Protein AF-A0A828SQQ7-F1 (afdb_monomer)

Structure (mmCIF, N/CA/C/O backbone):
data_AF-A0A828SQQ7-F1
#
_entry.id   AF-A0A828SQQ7-F1
#
loop_
_atom_site.group_PDB
_atom_site.id
_atom_site.type_symbol
_atom_site.label_atom_id
_atom_site.label_alt_id
_atom_site.label_comp_id
_atom_site.label_asym_id
_atom_site.label_entity_id
_atom_site.label_seq_id
_atom_site.pdbx_PDB_ins_code
_atom_site.Cartn_x
_atom_site.Cartn_y
_atom_site.Cartn_z
_atom_site.occupancy
_atom_site.B_iso_or_equiv
_atom_site.auth_seq_id
_atom_site.auth_comp_id
_atom_site.auth_asym_id
_atom_site.auth_atom_id
_atom_site.pdbx_PDB_model_num
ATOM 1 N N . GLN A 1 1 ? -16.246 -13.325 -7.207 1.00 78.38 1 GLN A N 1
ATOM 2 C CA . GLN A 1 1 ? -16.022 -11.899 -6.889 1.00 78.38 1 GLN A CA 1
ATOM 3 C C . GLN A 1 1 ? -14.866 -11.835 -5.906 1.00 78.38 1 GLN A C 1
ATOM 5 O O . GLN A 1 1 ? -14.813 -12.702 -5.043 1.00 78.38 1 GLN A O 1
ATOM 10 N N . ALA A 1 2 ? -13.931 -10.899 -6.083 1.00 91.12 2 ALA A N 1
ATOM 11 C CA . ALA A 1 2 ? -12.780 -10.771 -5.192 1.00 91.12 2 ALA A CA 1
ATOM 12 C C . ALA A 1 2 ? -13.135 -9.944 -3.947 1.00 91.12 2 ALA A C 1
ATOM 14 O O . ALA A 1 2 ? -13.883 -8.969 -4.044 1.00 91.12 2 ALA A O 1
ATOM 15 N N . GLU A 1 3 ? -12.581 -10.320 -2.799 1.00 94.88 3 GLU A N 1
ATOM 16 C CA . GLU A 1 3 ? -12.771 -9.647 -1.511 1.00 94.88 3 GLU A CA 1
ATOM 17 C C . GLU A 1 3 ? -11.411 -9.333 -0.889 1.00 94.88 3 GLU A C 1
ATOM 19 O O . GLU A 1 3 ? -10.528 -10.188 -0.879 1.00 94.88 3 GLU A O 1
ATOM 24 N N . PHE A 1 4 ? -11.244 -8.127 -0.343 1.00 96.88 4 PHE A N 1
ATOM 25 C CA . PHE A 1 4 ? -9.993 -7.681 0.274 1.00 96.88 4 PHE A CA 1
ATOM 26 C C . PHE A 1 4 ? -10.202 -7.393 1.758 1.00 96.88 4 PHE A C 1
ATOM 28 O O . PHE A 1 4 ? -11.131 -6.680 2.140 1.00 96.88 4 PHE A O 1
ATOM 35 N N . LYS A 1 5 ? -9.292 -7.890 2.596 1.00 97.56 5 LYS A N 1
ATOM 36 C CA . LYS A 1 5 ? -9.163 -7.491 3.996 1.00 97.56 5 LYS A CA 1
ATOM 37 C C . LYS A 1 5 ? -8.185 -6.321 4.067 1.00 97.56 5 LYS A C 1
ATOM 39 O O . LYS A 1 5 ? -7.004 -6.485 3.770 1.00 97.56 5 LYS A O 1
ATOM 44 N N . VAL A 1 6 ? -8.681 -5.142 4.437 1.00 97.75 6 VAL A N 1
ATOM 45 C CA . VAL A 1 6 ? -7.932 -3.876 4.369 1.00 97.75 6 VAL A CA 1
ATOM 46 C C . VAL A 1 6 ? -7.686 -3.307 5.769 1.00 97.75 6 VAL A C 1
ATOM 48 O O . VAL A 1 6 ? -8.553 -3.375 6.639 1.00 97.75 6 VAL A O 1
ATOM 51 N N . ARG A 1 7 ? -6.499 -2.734 5.989 1.00 97.88 7 ARG A N 1
ATOM 52 C CA . ARG A 1 7 ? -6.120 -2.011 7.213 1.00 97.88 7 ARG A CA 1
ATOM 53 C C . ARG A 1 7 ? -6.428 -0.515 7.093 1.00 97.88 7 ARG A C 1
ATOM 55 O O . ARG A 1 7 ? -6.455 0.033 5.998 1.00 97.88 7 ARG A O 1
ATOM 62 N N . GLY A 1 8 ? -6.597 0.166 8.228 1.00 97.50 8 GLY A N 1
ATOM 63 C CA . GLY A 1 8 ? -6.783 1.621 8.264 1.00 97.50 8 GLY A CA 1
ATOM 64 C C . GLY A 1 8 ? -5.566 2.392 7.735 1.00 97.50 8 GLY A C 1
ATOM 65 O O . GLY A 1 8 ? -4.422 1.967 7.916 1.00 97.50 8 GLY A O 1
ATOM 66 N N . ILE A 1 9 ? -5.802 3.551 7.113 1.00 97.62 9 ILE A N 1
ATOM 67 C CA . ILE A 1 9 ? -4.746 4.334 6.451 1.00 97.62 9 ILE A CA 1
ATOM 68 C C . ILE A 1 9 ? -3.650 4.799 7.422 1.00 97.62 9 ILE A C 1
ATOM 70 O O . ILE A 1 9 ? -2.503 4.946 7.012 1.00 97.62 9 ILE A O 1
ATOM 74 N N . ALA A 1 10 ? -3.941 4.976 8.717 1.00 96.88 10 ALA A N 1
ATOM 75 C CA . ALA A 1 10 ? -2.935 5.367 9.710 1.00 96.88 10 ALA A CA 1
ATOM 76 C C . ALA A 1 10 ? -2.083 4.190 10.226 1.00 96.88 10 ALA A C 1
ATOM 78 O O . ALA A 1 10 ? -1.318 4.350 11.180 1.00 96.88 10 ALA A O 1
ATOM 79 N N . TYR A 1 11 ? -2.191 3.000 9.624 1.00 97.75 11 TYR A N 1
ATOM 80 C CA . TYR A 1 11 ? -1.370 1.854 9.999 1.00 97.75 11 TYR A CA 1
ATOM 81 C C . TYR A 1 11 ? 0.123 2.198 9.888 1.00 97.75 11 TYR A C 1
ATOM 83 O O . TYR A 1 11 ? 0.636 2.514 8.815 1.00 97.75 11 TYR A O 1
ATOM 91 N N . LYS A 1 12 ? 0.837 2.149 11.020 1.00 97.81 12 LYS A N 1
ATOM 92 C CA . LYS A 1 12 ? 2.206 2.677 11.131 1.00 97.81 12 LYS A CA 1
ATOM 93 C C . LYS A 1 12 ? 3.179 2.118 10.078 1.00 97.81 12 LYS A C 1
ATOM 95 O O . LYS A 1 12 ? 3.898 2.924 9.495 1.00 97.81 12 LYS A O 1
ATOM 100 N N . PRO A 1 13 ? 3.222 0.801 9.786 1.00 97.75 13 PRO A N 1
ATOM 101 C CA . PRO A 1 13 ? 4.077 0.276 8.718 1.00 97.75 13 PRO A CA 1
ATOM 102 C C . PRO A 1 13 ? 3.810 0.904 7.347 1.00 97.75 13 PRO A C 1
ATOM 104 O O . PRO A 1 13 ? 4.758 1.227 6.638 1.00 97.75 13 PRO A O 1
ATOM 107 N N . PHE A 1 14 ? 2.544 1.155 7.005 1.00 97.69 14 PHE A N 1
ATOM 108 C CA . PHE A 1 14 ? 2.187 1.826 5.758 1.00 97.69 14 PHE A CA 1
ATOM 109 C C . PHE A 1 14 ? 2.681 3.281 5.723 1.00 97.69 14 PHE A C 1
ATOM 111 O O . PHE A 1 14 ? 3.284 3.699 4.738 1.00 97.69 14 PHE A O 1
ATOM 118 N N . GLN A 1 15 ? 2.505 4.029 6.816 1.00 98.00 15 GLN A N 1
ATOM 119 C CA . GLN A 1 15 ? 2.991 5.412 6.929 1.00 98.00 15 GLN A CA 1
ATOM 120 C C . GLN A 1 15 ? 4.516 5.495 6.772 1.00 98.00 15 GLN A C 1
ATOM 122 O O . GLN A 1 15 ? 5.023 6.271 5.966 1.00 98.00 15 GLN A O 1
ATOM 127 N N . VAL A 1 16 ? 5.247 4.610 7.457 1.00 97.81 16 VAL A N 1
ATOM 128 C CA . VAL A 1 16 ? 6.710 4.516 7.333 1.00 97.81 16 VAL A CA 1
ATOM 129 C C . VAL A 1 16 ? 7.130 4.169 5.900 1.00 97.81 16 VAL A C 1
ATOM 131 O O . VAL A 1 16 ? 8.131 4.690 5.410 1.00 97.81 16 VAL A O 1
ATOM 134 N N . ALA A 1 17 ? 6.389 3.304 5.204 1.00 96.81 17 ALA A N 1
ATOM 135 C CA . ALA A 1 17 ? 6.683 2.969 3.813 1.00 96.81 17 ALA A CA 1
ATOM 136 C C . ALA A 1 17 ? 6.476 4.161 2.863 1.00 96.81 17 ALA A C 1
ATOM 138 O O . ALA A 1 17 ? 7.311 4.377 1.986 1.00 96.81 17 ALA A O 1
ATOM 139 N N . ILE A 1 18 ? 5.434 4.978 3.068 1.00 96.56 18 ILE A N 1
ATOM 140 C CA . ILE A 1 18 ? 5.234 6.224 2.307 1.00 96.56 18 ILE A CA 1
ATOM 141 C C . ILE A 1 18 ? 6.388 7.201 2.542 1.00 96.56 18 ILE A C 1
ATOM 143 O O . ILE A 1 18 ? 6.925 7.755 1.5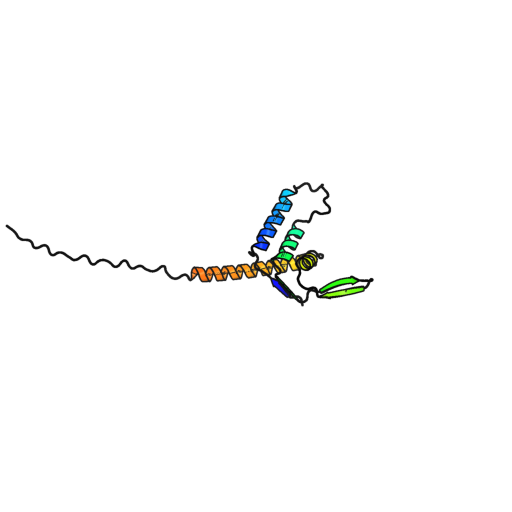81 1.00 96.56 18 ILE A O 1
ATOM 147 N N . GLU A 1 19 ? 6.792 7.405 3.797 1.00 95.88 19 GLU A N 1
ATOM 148 C CA . GLU A 1 19 ? 7.918 8.287 4.131 1.00 95.88 19 GLU A CA 1
ATOM 149 C C . GLU A 1 19 ? 9.208 7.818 3.447 1.00 95.88 19 GLU A C 1
ATOM 151 O O . GLU A 1 19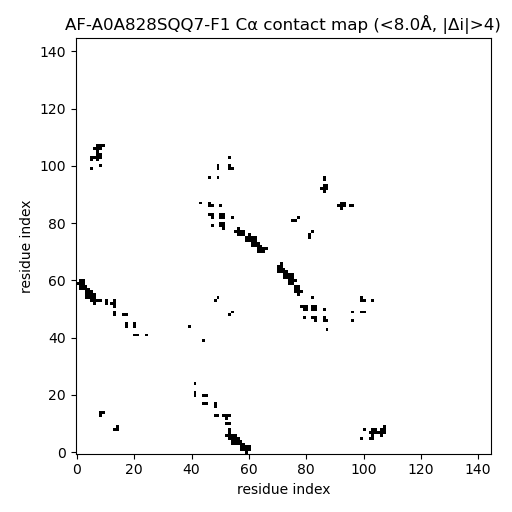 ? 9.933 8.614 2.849 1.00 95.88 19 GLU A O 1
ATOM 156 N N . ARG A 1 20 ? 9.471 6.505 3.459 1.00 94.31 20 ARG A N 1
ATOM 157 C CA . ARG A 1 20 ? 10.619 5.909 2.759 1.00 94.31 20 ARG A CA 1
ATOM 158 C C . ARG A 1 20 ? 10.551 6.118 1.249 1.00 94.31 20 ARG A C 1
ATOM 160 O O . ARG A 1 20 ? 11.569 6.476 0.662 1.00 94.31 20 ARG A O 1
ATOM 167 N N . ALA A 1 21 ? 9.380 5.942 0.636 1.00 92.69 21 ALA A N 1
ATOM 168 C CA . ALA A 1 21 ? 9.188 6.193 -0.790 1.00 92.69 21 ALA A CA 1
ATOM 169 C C . ALA A 1 21 ? 9.480 7.660 -1.147 1.00 92.69 21 ALA A C 1
ATOM 171 O O . ALA A 1 21 ? 10.187 7.933 -2.116 1.00 92.69 21 ALA A O 1
ATOM 172 N N . GLY A 1 22 ? 9.001 8.608 -0.334 1.00 90.94 22 GLY A N 1
ATOM 173 C CA . GLY A 1 22 ? 9.292 10.034 -0.510 1.00 90.94 22 GLY A CA 1
ATOM 174 C C . GLY A 1 22 ? 10.784 10.356 -0.382 1.00 90.94 22 GLY A C 1
ATOM 175 O O . GLY A 1 22 ? 11.347 11.061 -1.225 1.00 90.94 22 GLY A O 1
ATOM 176 N N . ASN A 1 23 ? 11.449 9.786 0.625 1.00 90.94 23 ASN A N 1
ATOM 177 C CA . ASN A 1 23 ? 12.887 9.960 0.828 1.00 90.94 23 ASN A CA 1
ATOM 178 C C . ASN A 1 23 ? 13.703 9.390 -0.336 1.00 90.94 23 ASN A C 1
ATOM 180 O O . ASN A 1 23 ? 14.650 10.034 -0.777 1.00 90.94 23 ASN A O 1
ATOM 184 N N . GLN A 1 24 ? 13.314 8.226 -0.866 1.00 86.75 24 GLN A N 1
ATOM 185 C CA . GLN A 1 24 ? 13.996 7.590 -1.992 1.00 86.75 24 GLN A CA 1
ATOM 186 C C . GLN A 1 24 ? 13.947 8.452 -3.259 1.00 86.75 24 GLN A C 1
ATOM 188 O O . GLN A 1 24 ? 14.947 8.551 -3.965 1.00 86.75 24 GLN A O 1
ATOM 193 N N . ILE A 1 25 ? 12.809 9.088 -3.552 1.00 84.00 25 ILE A N 1
ATOM 194 C CA . ILE A 1 25 ? 12.703 10.011 -4.692 1.00 84.00 25 ILE A CA 1
ATOM 195 C C . ILE A 1 25 ? 13.526 11.274 -4.440 1.00 84.00 25 ILE A C 1
ATOM 197 O O . ILE A 1 25 ? 14.291 11.694 -5.303 1.00 84.00 25 ILE A O 1
ATOM 201 N N . SER A 1 26 ? 13.435 11.834 -3.234 1.00 83.69 26 SER A N 1
ATOM 202 C CA . SER A 1 26 ? 14.147 13.065 -2.880 1.00 83.69 26 SER A CA 1
ATOM 203 C C . SER A 1 26 ? 15.671 12.890 -2.913 1.00 83.69 26 SER A C 1
ATOM 205 O O . SER A 1 26 ? 16.388 13.812 -3.292 1.00 83.69 26 SER A O 1
ATOM 207 N N . SER A 1 27 ? 16.182 11.705 -2.555 1.00 83.50 27 SER A N 1
ATOM 208 C CA . SER A 1 27 ? 17.620 11.407 -2.540 1.00 83.50 27 SER A CA 1
ATOM 209 C C . SER A 1 27 ? 18.224 11.142 -3.920 1.00 83.50 27 SER A C 1
ATOM 211 O O . SER A 1 27 ? 19.431 11.290 -4.081 1.00 83.50 27 SER A O 1
ATOM 213 N N . LYS A 1 28 ? 17.418 10.718 -4.904 1.00 76.56 28 LYS A N 1
ATOM 214 C CA . LYS A 1 28 ? 17.895 10.391 -6.262 1.00 76.56 28 LYS A CA 1
ATOM 215 C C . LYS A 1 28 ? 18.223 11.632 -7.102 1.00 76.56 28 LYS A C 1
ATOM 217 O O . LYS A 1 28 ? 18.905 11.512 -8.113 1.00 76.56 28 LYS A O 1
ATOM 222 N N . GLY A 1 29 ? 17.776 12.813 -6.671 1.00 73.38 29 GLY A N 1
ATOM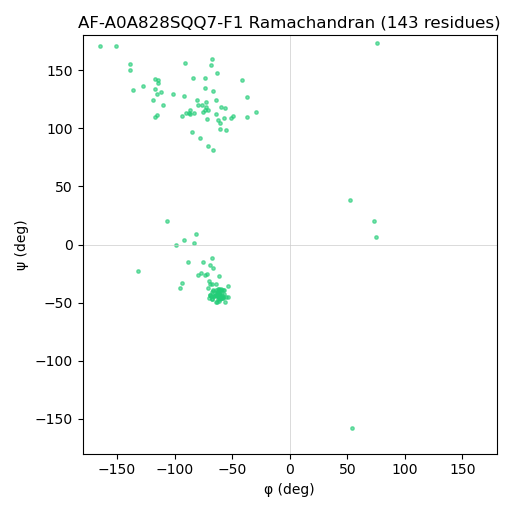 223 C CA . GLY A 1 29 ? 17.862 14.035 -7.466 1.00 73.38 29 GLY A CA 1
ATOM 224 C C . GLY A 1 29 ? 16.813 14.073 -8.582 1.00 73.38 29 GLY A C 1
ATOM 225 O O . GLY A 1 29 ? 16.074 13.118 -8.803 1.00 73.38 29 GLY A O 1
ATOM 226 N N . TYR A 1 30 ? 16.726 15.212 -9.267 1.00 75.44 30 TYR A N 1
ATOM 227 C CA . TYR A 1 30 ? 15.684 15.495 -10.266 1.00 75.44 30 TYR A CA 1
ATOM 228 C C . TYR A 1 30 ? 16.205 15.449 -11.710 1.00 75.44 30 TYR A C 1
ATOM 230 O O . TYR A 1 30 ? 15.600 16.045 -12.600 1.00 75.44 30 TYR A O 1
ATOM 238 N N . ASP A 1 31 ? 17.342 14.792 -11.954 1.00 80.88 31 ASP A N 1
ATOM 239 C CA . ASP A 1 31 ? 17.913 14.711 -13.299 1.00 80.88 31 ASP A CA 1
ATOM 240 C C . ASP A 1 31 ? 17.163 13.675 -14.147 1.00 80.88 31 ASP A C 1
ATOM 242 O O . ASP A 1 31 ? 17.469 12.484 -14.153 1.00 80.88 31 ASP A O 1
ATOM 246 N N . VAL A 1 32 ? 16.148 14.159 -14.861 1.00 78.75 32 VAL A N 1
ATOM 247 C CA . VAL A 1 32 ? 15.260 13.350 -15.707 1.00 78.75 32 VAL A CA 1
ATOM 248 C C . VAL A 1 32 ? 15.952 12.753 -16.935 1.00 78.75 32 VAL A C 1
ATOM 250 O O . VAL A 1 32 ? 15.363 11.907 -17.603 1.00 78.75 32 VAL A O 1
ATOM 253 N N . MET A 1 33 ? 17.176 13.187 -17.254 1.00 85.88 33 MET A N 1
ATOM 254 C CA . MET A 1 33 ? 17.930 12.682 -18.405 1.00 85.88 33 MET A CA 1
ATOM 255 C C . MET A 1 33 ? 18.7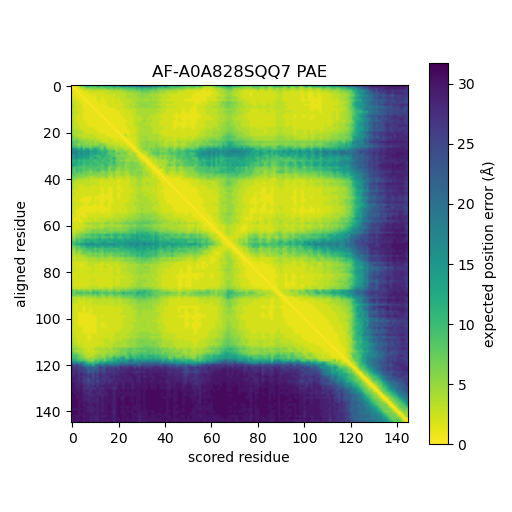70 11.449 -18.054 1.00 85.88 33 MET A C 1
ATOM 257 O O . MET A 1 33 ? 19.223 10.738 -18.954 1.00 85.88 33 MET A O 1
ATOM 261 N N . VAL A 1 34 ? 18.974 11.168 -16.762 1.00 83.44 34 VAL A N 1
ATOM 262 C CA . VAL A 1 34 ? 19.687 9.973 -16.304 1.00 83.44 34 VAL A CA 1
ATOM 263 C C . VAL A 1 34 ? 18.775 8.759 -16.429 1.00 83.44 34 VAL A C 1
ATOM 265 O O . VAL A 1 34 ? 17.717 8.674 -15.807 1.00 83.44 34 VAL A O 1
ATOM 268 N N . LYS A 1 35 ? 19.212 7.779 -17.221 1.00 82.81 35 LYS A N 1
ATOM 269 C CA . LYS A 1 35 ? 18.525 6.497 -17.359 1.00 82.81 35 LYS A CA 1
ATOM 270 C C . LYS A 1 35 ? 18.994 5.538 -16.261 1.00 82.81 35 LYS A C 1
ATOM 272 O O . LYS A 1 35 ? 20.134 5.084 -16.290 1.00 82.81 35 LYS A O 1
ATOM 277 N N . ASP A 1 36 ? 18.101 5.201 -15.337 1.00 83.50 36 ASP A N 1
ATOM 278 C CA . ASP A 1 36 ? 18.268 4.097 -14.384 1.00 83.50 36 ASP A CA 1
ATOM 279 C C . ASP A 1 36 ? 17.178 3.053 -14.645 1.00 83.50 36 ASP A C 1
ATOM 281 O O . ASP A 1 36 ? 16.000 3.287 -14.390 1.00 83.50 36 ASP A O 1
ATOM 285 N N . GLU A 1 37 ? 17.572 1.898 -15.179 1.00 84.44 37 GLU A N 1
ATOM 286 C CA . GLU A 1 37 ? 16.647 0.811 -15.533 1.00 84.44 37 GLU A CA 1
ATOM 287 C C . GLU A 1 37 ? 16.018 0.138 -14.306 1.00 84.44 37 GLU A C 1
ATOM 289 O O . GLU A 1 37 ? 14.986 -0.514 -14.427 1.00 84.44 37 GLU A O 1
ATOM 294 N N . ASN A 1 38 ? 16.605 0.323 -13.120 1.00 83.38 38 ASN A N 1
ATOM 295 C CA . ASN A 1 38 ? 16.084 -0.213 -11.866 1.00 83.38 38 ASN A CA 1
ATOM 296 C C . ASN A 1 38 ? 15.291 0.835 -11.067 1.00 83.38 38 ASN A C 1
ATOM 298 O O . ASN A 1 38 ? 14.800 0.546 -9.968 1.00 83.38 38 ASN A O 1
ATOM 302 N N . ALA A 1 39 ? 15.173 2.067 -11.574 1.00 83.31 39 ALA A N 1
ATOM 303 C CA . ALA A 1 39 ? 14.423 3.108 -10.898 1.00 83.31 39 ALA A CA 1
ATOM 304 C C . ALA A 1 39 ? 12.920 2.860 -11.025 1.00 83.31 39 ALA A C 1
ATOM 306 O O . ALA A 1 39 ? 12.339 2.967 -12.098 1.00 83.31 39 ALA A O 1
ATOM 307 N N . LYS A 1 40 ? 12.282 2.622 -9.881 1.00 85.50 40 LYS A N 1
ATOM 308 C CA . LYS A 1 40 ? 10.825 2.665 -9.770 1.00 85.50 40 LYS A CA 1
ATOM 309 C C . LYS A 1 40 ? 10.296 4.093 -9.805 1.00 85.50 40 LYS A C 1
ATOM 311 O O . LYS A 1 40 ? 10.896 4.999 -9.210 1.00 85.50 40 LYS A O 1
ATOM 316 N N . LEU A 1 41 ? 9.140 4.262 -10.437 1.00 88.56 41 LEU A N 1
ATOM 317 C CA . LEU A 1 41 ? 8.352 5.488 -10.394 1.00 88.56 41 LEU A CA 1
ATOM 318 C C . LEU A 1 41 ? 7.769 5.691 -8.988 1.00 88.56 41 LEU A C 1
ATOM 320 O O . LEU A 1 41 ? 7.525 4.744 -8.242 1.00 88.56 41 LEU A O 1
ATOM 324 N N . TYR A 1 42 ? 7.492 6.941 -8.612 1.00 89.00 42 TYR A N 1
ATOM 325 C CA . TYR A 1 42 ? 6.948 7.228 -7.280 1.00 89.00 42 TYR A CA 1
ATOM 326 C C . TYR A 1 42 ? 5.607 6.525 -7.021 1.00 89.00 42 TYR A C 1
ATOM 328 O O . TYR A 1 42 ? 5.381 6.006 -5.932 1.00 89.00 42 TYR A O 1
ATOM 336 N N . HIS A 1 43 ? 4.725 6.468 -8.021 1.00 89.19 43 HIS A N 1
ATOM 337 C CA . HIS A 1 43 ? 3.433 5.800 -7.870 1.00 89.19 43 HIS A CA 1
ATOM 338 C C . HIS A 1 43 ? 3.575 4.280 -7.706 1.00 89.19 43 HIS A C 1
ATOM 340 O O . HIS A 1 43 ? 2.835 3.713 -6.909 1.00 89.19 43 HIS A O 1
ATOM 346 N N . GLU A 1 44 ? 4.555 3.640 -8.351 1.00 91.44 44 GLU A N 1
ATOM 347 C CA . GLU A 1 44 ? 4.864 2.215 -8.144 1.00 91.44 44 GLU A CA 1
ATOM 348 C C . GLU A 1 44 ? 5.307 1.963 -6.698 1.00 91.44 44 GLU A C 1
ATOM 350 O O . GLU A 1 44 ? 4.840 1.029 -6.055 1.00 91.44 44 GLU A O 1
ATOM 355 N N . LEU A 1 45 ? 6.131 2.853 -6.126 1.00 94.00 45 LEU A N 1
ATOM 356 C CA . LEU A 1 45 ? 6.511 2.771 -4.710 1.00 94.00 45 LEU A CA 1
ATOM 357 C C . LEU A 1 45 ? 5.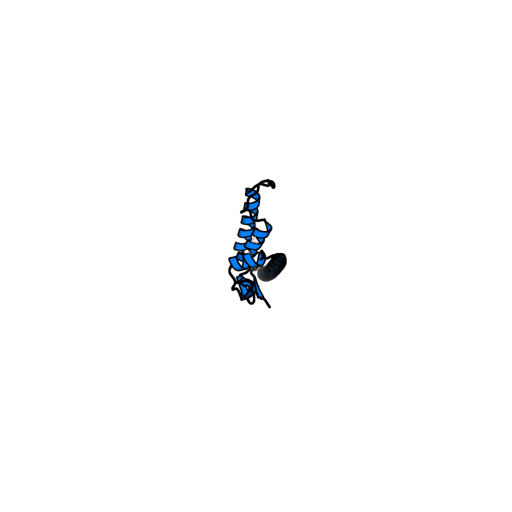296 2.919 -3.777 1.00 94.00 45 LEU A C 1
ATOM 359 O O . LEU A 1 45 ? 5.207 2.236 -2.756 1.00 94.00 45 LEU A O 1
ATOM 363 N N . LEU A 1 46 ? 4.341 3.793 -4.116 1.00 94.75 46 LEU A N 1
ATOM 364 C CA . LEU A 1 46 ? 3.094 3.944 -3.357 1.00 94.75 46 LEU A CA 1
ATOM 365 C C . LEU A 1 46 ? 2.169 2.726 -3.490 1.00 94.75 46 LEU A C 1
ATOM 367 O O . LEU A 1 46 ? 1.450 2.398 -2.540 1.00 94.75 46 LEU A O 1
ATOM 371 N N . MET A 1 47 ? 2.157 2.076 -4.653 1.00 95.31 47 MET A N 1
ATOM 372 C CA . MET A 1 47 ? 1.430 0.828 -4.880 1.00 95.31 47 MET A CA 1
ATOM 373 C C . MET A 1 47 ? 2.066 -0.320 -4.107 1.00 95.31 47 MET A C 1
ATOM 375 O O . MET A 1 47 ? 1.350 -1.034 -3.416 1.00 95.31 47 MET A O 1
ATOM 379 N N . ASP A 1 48 ? 3.392 -0.434 -4.114 1.00 95.38 48 ASP A N 1
ATOM 380 C CA . ASP A 1 48 ? 4.126 -1.432 -3.333 1.00 95.38 48 ASP A CA 1
ATOM 381 C C . ASP A 1 48 ? 3.894 -1.256 -1.827 1.00 95.38 48 ASP A C 1
ATOM 383 O O . ASP A 1 48 ? 3.646 -2.228 -1.112 1.00 95.38 48 ASP A O 1
ATOM 387 N N . ALA A 1 49 ? 3.889 -0.012 -1.338 1.00 96.94 49 ALA A N 1
ATOM 388 C CA . ALA A 1 49 ? 3.545 0.281 0.051 1.00 96.94 49 ALA A CA 1
ATOM 389 C C . ALA A 1 49 ? 2.105 -0.150 0.390 1.00 96.94 49 ALA A C 1
ATOM 391 O O . ALA A 1 49 ? 1.860 -0.714 1.457 1.00 96.94 49 ALA A O 1
ATOM 392 N N . CYS A 1 50 ? 1.151 0.093 -0.515 1.00 97.12 50 CYS A N 1
ATOM 393 C CA . CYS A 1 50 ? -0.241 -0.336 -0.360 1.00 97.12 50 CYS A CA 1
ATOM 394 C C . CYS A 1 50 ? -0.356 -1.869 -0.340 1.00 97.12 50 CYS A C 1
ATOM 396 O O . CYS A 1 50 ? -0.935 -2.430 0.592 1.00 97.12 50 CYS A O 1
ATOM 398 N N . ALA A 1 51 ? 0.264 -2.535 -1.314 1.00 96.81 51 ALA A N 1
ATOM 399 C CA . ALA A 1 51 ? 0.306 -3.985 -1.444 1.00 96.81 51 ALA A CA 1
ATOM 400 C C . ALA A 1 51 ? 0.865 -4.666 -0.191 1.00 96.81 51 ALA A C 1
ATOM 402 O O . ALA A 1 51 ? 0.280 -5.631 0.285 1.00 96.81 51 ALA A O 1
ATOM 403 N N . ALA A 1 52 ? 1.968 -4.151 0.355 1.00 97.06 52 ALA A N 1
ATOM 404 C CA . ALA A 1 52 ? 2.655 -4.770 1.483 1.00 97.06 52 ALA A CA 1
ATOM 405 C C . ALA A 1 52 ? 2.006 -4.487 2.847 1.00 97.06 52 AL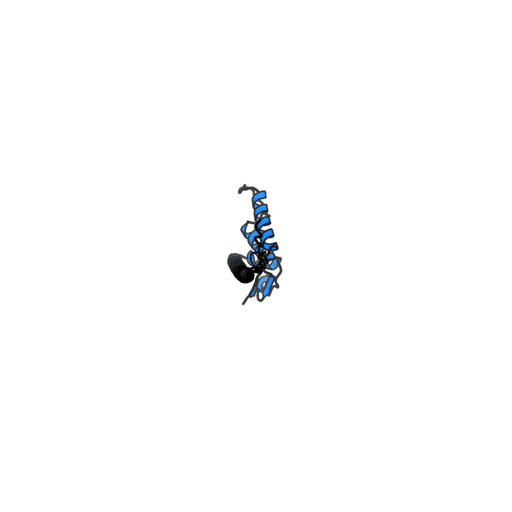A A C 1
ATOM 407 O O . ALA A 1 52 ? 2.230 -5.238 3.802 1.00 97.06 52 ALA A O 1
ATOM 408 N N . HIS A 1 53 ? 1.280 -3.371 2.990 1.00 97.88 53 HIS A N 1
ATOM 409 C CA . HIS A 1 53 ? 0.892 -2.876 4.315 1.00 97.88 53 HIS A CA 1
ATOM 410 C C . HIS A 1 53 ? -0.577 -2.500 4.485 1.00 97.88 53 HIS A C 1
ATOM 412 O O . HIS A 1 53 ? -1.027 -2.485 5.628 1.00 97.88 53 HIS A O 1
ATOM 418 N N . LEU A 1 54 ? -1.329 -2.194 3.425 1.00 97.75 54 LEU A N 1
ATOM 419 C CA . LEU A 1 54 ? -2.770 -1.934 3.546 1.00 97.75 54 LEU A CA 1
ATOM 420 C C . LEU A 1 54 ? -3.610 -3.178 3.299 1.00 97.75 54 LEU A C 1
ATOM 422 O O . LEU A 1 54 ? -4.645 -3.330 3.941 1.00 97.75 54 LEU A O 1
ATOM 426 N N . ILE A 1 55 ? -3.166 -4.072 2.419 1.00 97.69 55 ILE A N 1
ATOM 427 C CA . ILE A 1 55 ? -3.804 -5.375 2.252 1.00 97.69 55 ILE A CA 1
ATOM 428 C C . ILE A 1 55 ? -3.307 -6.289 3.374 1.00 97.69 55 ILE A C 1
ATOM 430 O O . ILE A 1 55 ? -2.109 -6.445 3.596 1.00 97.69 55 ILE A O 1
ATOM 434 N N . GLU A 1 56 ? -4.234 -6.858 4.134 1.00 96.81 56 GLU A N 1
ATOM 435 C CA . GLU A 1 56 ? -3.926 -7.886 5.127 1.00 96.81 56 GLU A CA 1
ATOM 436 C C . GLU A 1 56 ? -4.120 -9.292 4.560 1.00 96.81 56 GLU A C 1
ATOM 438 O O . GLU A 1 56 ? -3.351 -10.185 4.903 1.00 96.81 56 GLU A O 1
ATOM 443 N N . ASP A 1 57 ? -5.148 -9.477 3.731 1.00 97.44 57 ASP A N 1
ATOM 444 C CA . ASP A 1 57 ? -5.483 -10.736 3.065 1.00 97.44 57 ASP A CA 1
ATOM 445 C C . ASP A 1 57 ? -6.482 -10.475 1.920 1.00 97.44 57 ASP A C 1
ATOM 447 O O . ASP A 1 57 ? -7.045 -9.378 1.820 1.00 97.44 57 ASP A O 1
ATOM 451 N N . TRP A 1 58 ? -6.754 -11.474 1.082 1.00 96.94 58 TRP A N 1
ATOM 452 C CA . TRP A 1 58 ? -7.817 -11.427 0.077 1.00 96.94 58 TRP A CA 1
ATOM 453 C C . TRP A 1 58 ? -8.391 -12.811 -0.243 1.00 96.94 58 TRP A C 1
ATOM 455 O O . TRP A 1 58 ? -7.836 -13.842 0.131 1.00 96.94 58 TRP A O 1
ATOM 465 N N . LYS A 1 59 ? -9.488 -12.845 -1.000 1.00 96.00 59 LYS A N 1
ATOM 466 C CA . LYS A 1 59 ? -10.066 -14.066 -1.582 1.00 96.00 59 LYS A CA 1
ATOM 467 C C . LYS A 1 59 ? -10.526 -13.810 -3.009 1.00 96.00 59 LYS A C 1
ATOM 469 O O . LYS A 1 59 ? -10.943 -12.696 -3.323 1.00 96.00 59 LYS A O 1
ATOM 474 N N . GLY A 1 60 ? -10.491 -14.833 -3.861 1.00 93.00 60 GLY A N 1
ATOM 475 C CA . GLY A 1 60 ? -11.048 -14.761 -5.212 1.00 93.00 60 GLY A CA 1
ATOM 476 C C . GLY A 1 60 ? -10.230 -13.928 -6.201 1.00 93.00 60 GLY A C 1
ATOM 477 O O . GLY A 1 60 ? -10.780 -13.486 -7.209 1.00 93.00 60 GLY A O 1
ATOM 478 N N . VAL A 1 61 ? -8.942 -13.692 -5.924 1.00 93.38 61 VAL A N 1
ATOM 479 C CA . VAL A 1 61 ? -8.013 -13.046 -6.865 1.00 93.38 61 VAL A CA 1
ATOM 480 C C . VAL A 1 61 ? -7.411 -14.114 -7.773 1.00 93.38 61 VAL A C 1
ATOM 482 O O . VAL A 1 61 ? -6.690 -14.997 -7.314 1.00 93.38 61 VAL A O 1
ATOM 485 N N . VAL A 1 62 ? -7.701 -14.020 -9.069 1.00 92.38 62 VAL A N 1
ATOM 486 C CA . VAL A 1 62 ? -7.272 -14.982 -10.089 1.00 92.38 62 VAL A CA 1
ATOM 487 C C . VAL A 1 62 ? -6.324 -14.302 -11.062 1.00 92.38 62 VAL A C 1
ATOM 489 O O . VAL A 1 62 ? -6.628 -13.229 -11.581 1.00 92.38 62 VAL A O 1
ATOM 492 N N . PHE A 1 63 ? -5.171 -14.919 -11.306 1.00 90.31 63 PHE A N 1
ATOM 493 C CA . PHE A 1 63 ? -4.226 -14.470 -12.324 1.00 90.31 63 PHE A CA 1
ATOM 494 C C . PHE A 1 63 ? -4.369 -15.352 -13.558 1.00 90.31 63 PHE A C 1
ATOM 496 O O . PHE A 1 63 ? -4.332 -16.579 -13.451 1.00 90.31 63 PHE A O 1
ATOM 503 N N . ALA A 1 64 ? -4.506 -14.708 -14.713 1.00 89.00 64 ALA A N 1
ATOM 504 C CA . ALA A 1 64 ? -4.437 -15.343 -16.017 1.00 89.00 64 ALA A CA 1
ATOM 505 C C . ALA A 1 64 ? -2.993 -15.244 -16.529 1.00 89.00 64 ALA A C 1
ATOM 507 O O . ALA A 1 64 ? -2.506 -14.153 -16.827 1.00 89.00 64 ALA A O 1
ATOM 508 N N . GLU A 1 65 ? -2.292 -16.373 -16.598 1.00 86.56 65 GLU A N 1
ATOM 509 C CA . GLU A 1 65 ? -0.909 -16.458 -17.079 1.00 86.56 65 GLU A CA 1
ATOM 510 C C . GLU A 1 65 ? -0.858 -17.325 -18.341 1.00 86.56 65 GLU A C 1
ATOM 512 O O . GLU A 1 65 ? -1.590 -18.305 -18.458 1.00 86.56 65 GLU A O 1
ATOM 517 N N . ILE A 1 66 ? -0.013 -16.970 -19.310 1.00 87.31 66 ILE A N 1
ATOM 518 C CA . ILE A 1 66 ? 0.152 -17.770 -20.530 1.00 87.31 66 ILE A CA 1
ATOM 519 C C . ILE A 1 66 ? 1.221 -18.833 -20.266 1.00 87.31 66 ILE A C 1
ATOM 521 O O . ILE A 1 66 ? 2.395 -18.505 -20.111 1.00 87.31 66 ILE A O 1
ATOM 525 N N . VAL A 1 67 ? 0.813 -20.101 -20.248 1.00 86.50 67 VAL A N 1
ATOM 526 C CA . VAL A 1 67 ? 1.692 -21.273 -20.126 1.00 86.50 67 VAL A CA 1
ATOM 527 C C . VAL A 1 67 ? 1.516 -22.119 -21.383 1.00 86.50 67 VAL A C 1
ATOM 529 O O . VAL A 1 67 ? 0.393 -22.459 -21.752 1.00 86.50 67 VAL A O 1
ATOM 532 N N . ASP A 1 68 ? 2.611 -22.408 -22.088 1.00 86.19 68 ASP A N 1
ATOM 533 C CA . ASP A 1 68 ? 2.612 -23.182 -23.341 1.00 86.19 68 ASP A CA 1
ATOM 534 C C . ASP A 1 68 ? 1.626 -22.659 -24.407 1.00 86.19 68 ASP A C 1
ATOM 536 O O . ASP A 1 68 ? 0.954 -23.417 -25.109 1.00 86.19 68 ASP A O 1
ATOM 540 N N . GLY A 1 69 ? 1.501 -21.330 -24.509 1.00 89.69 69 GLY A N 1
ATOM 541 C CA . GLY A 1 69 ? 0.594 -20.667 -25.453 1.00 89.69 69 GLY A CA 1
ATOM 542 C C . GLY A 1 69 ? -0.889 -20.728 -25.070 1.00 89.69 69 GLY A C 1
ATOM 543 O O . GLY A 1 69 ? -1.732 -20.293 -25.853 1.00 89.69 69 GLY A O 1
ATOM 544 N N . LYS A 1 70 ? -1.226 -21.239 -23.879 1.00 87.81 70 LYS A N 1
ATOM 545 C CA . LYS A 1 70 ? -2.592 -21.279 -23.344 1.00 87.81 70 LYS A CA 1
ATOM 546 C C . LYS A 1 70 ? -2.719 -20.391 -22.118 1.00 87.81 70 LYS A C 1
ATOM 548 O O . LYS A 1 70 ? -1.854 -20.392 -21.248 1.00 87.81 70 LYS A O 1
ATOM 553 N N . THR A 1 71 ? -3.829 -19.671 -22.027 1.00 90.38 71 THR A N 1
ATOM 554 C CA . THR A 1 71 ? -4.175 -18.918 -20.823 1.00 90.38 71 THR A CA 1
ATOM 555 C C . THR A 1 71 ? -4.605 -19.891 -19.731 1.00 90.38 71 THR A C 1
ATOM 557 O O . THR A 1 71 ? -5.581 -20.623 -19.890 1.00 90.38 71 THR A O 1
ATOM 560 N N . VAL A 1 72 ? -3.863 -19.902 -18.630 1.00 90.75 72 VAL A N 1
ATOM 561 C CA . VAL A 1 72 ? -4.155 -20.663 -17.421 1.00 90.75 72 VAL A CA 1
ATOM 562 C C . VAL A 1 72 ? -4.553 -19.677 -16.336 1.00 90.75 72 VAL A C 1
ATOM 564 O O . VAL A 1 72 ? -3.785 -18.793 -15.960 1.00 90.75 72 VAL A O 1
ATOM 567 N N . GLU A 1 73 ? -5.768 -19.839 -15.829 1.00 92.00 73 GLU A N 1
ATOM 568 C CA . GLU A 1 73 ? -6.278 -19.074 -14.700 1.00 92.00 73 GLU A CA 1
ATOM 569 C C . GLU A 1 73 ? -5.996 -19.825 -13.400 1.00 92.00 73 GLU A C 1
ATOM 571 O O . GLU A 1 73 ? -6.323 -21.004 -13.262 1.00 92.00 73 GLU A O 1
ATOM 576 N N . SER A 1 74 ? -5.372 -19.148 -12.438 1.00 92.00 74 SER A N 1
ATOM 577 C CA . SER A 1 74 ? -5.141 -19.710 -11.106 1.00 92.00 74 SER A CA 1
ATOM 578 C C . SER A 1 74 ? -5.449 -18.692 -10.020 1.00 92.00 74 SER A C 1
ATOM 580 O O . SER A 1 74 ? -5.014 -17.541 -10.094 1.00 92.00 74 SER A O 1
ATOM 582 N N . GLU A 1 75 ? -6.195 -19.117 -9.001 1.00 92.94 75 GLU A N 1
ATOM 583 C CA . GLU A 1 75 ? -6.383 -18.315 -7.796 1.00 92.94 75 GLU A CA 1
ATOM 584 C C . GLU A 1 75 ? -5.047 -18.195 -7.058 1.00 92.94 75 GLU A C 1
ATOM 586 O O . GLU A 1 75 ? -4.326 -19.182 -6.874 1.00 92.94 75 GLU A O 1
ATOM 591 N N . LYS A 1 76 ? -4.690 -16.972 -6.666 1.00 93.88 76 LYS A N 1
ATOM 592 C CA . LYS A 1 76 ? -3.452 -16.692 -5.941 1.00 93.88 76 LYS A CA 1
ATOM 593 C C . LYS A 1 76 ? -3.783 -16.256 -4.519 1.00 93.88 76 LYS A C 1
ATOM 595 O O . LYS A 1 76 ? -4.602 -15.352 -4.345 1.00 93.88 76 LYS A O 1
ATOM 600 N N . PRO A 1 77 ? -3.136 -16.838 -3.497 1.00 95.56 77 PRO A N 1
ATOM 601 C CA . PRO A 1 77 ? -3.262 -16.330 -2.142 1.00 95.56 77 PRO A CA 1
ATOM 602 C C . PRO A 1 77 ? -2.596 -14.960 -2.036 1.00 95.56 77 PRO A C 1
ATOM 604 O O . PRO A 1 77 ? -1.727 -14.598 -2.843 1.00 95.56 77 PRO A O 1
ATOM 607 N N . TYR A 1 78 ? -2.986 -14.214 -1.009 1.00 96.56 78 TYR A N 1
ATOM 608 C CA . TYR A 1 78 ? -2.311 -12.973 -0.692 1.00 96.56 78 TYR A CA 1
ATOM 609 C C . TYR A 1 78 ? -0.857 -13.253 -0.297 1.00 96.56 78 TYR A C 1
ATOM 611 O O . TYR A 1 78 ? -0.570 -14.009 0.631 1.00 96.56 78 TYR A O 1
ATOM 619 N N . THR A 1 79 ? 0.057 -12.600 -1.007 1.00 96.94 79 THR A N 1
ATOM 620 C CA . THR A 1 79 ? 1.425 -12.329 -0.564 1.00 96.94 79 THR A CA 1
ATOM 621 C C . THR A 1 79 ? 1.763 -10.895 -0.976 1.00 96.94 79 THR A C 1
ATOM 623 O O . THR A 1 79 ? 1.172 -10.402 -1.945 1.00 96.94 79 THR A O 1
ATOM 626 N N . PRO A 1 80 ? 2.700 -10.208 -0.301 1.00 95.38 80 PRO A N 1
ATOM 627 C CA . PRO A 1 80 ? 3.132 -8.872 -0.713 1.00 95.38 80 PRO A CA 1
ATOM 628 C C . PRO A 1 80 ? 3.580 -8.811 -2.181 1.00 95.38 80 PRO A C 1
ATOM 630 O O . PRO A 1 80 ? 3.299 -7.837 -2.873 1.00 95.38 80 PRO A O 1
ATOM 633 N N . GLU A 1 81 ? 4.217 -9.870 -2.685 1.00 95.06 81 GLU A N 1
ATOM 634 C CA . GLU A 1 81 ? 4.680 -9.976 -4.071 1.00 95.06 81 GLU A CA 1
ATOM 635 C C . GLU A 1 81 ? 3.511 -10.115 -5.047 1.00 95.06 81 GLU A C 1
ATOM 637 O O . GLU A 1 81 ? 3.462 -9.409 -6.053 1.00 95.06 81 GLU A O 1
ATOM 642 N N . ASN A 1 82 ? 2.534 -10.977 -4.743 1.00 95.75 82 ASN A N 1
ATOM 643 C CA . ASN A 1 82 ? 1.329 -11.107 -5.562 1.00 95.75 82 ASN A CA 1
ATOM 644 C C . ASN A 1 82 ? 0.516 -9.810 -5.545 1.00 95.75 82 ASN A C 1
ATOM 646 O O . ASN A 1 82 ? -0.016 -9.406 -6.574 1.00 95.75 82 ASN A O 1
ATOM 650 N N . ALA A 1 83 ? 0.433 -9.138 -4.396 1.00 96.44 83 ALA A N 1
ATOM 651 C CA . ALA A 1 83 ? -0.249 -7.859 -4.256 1.00 96.44 83 ALA A CA 1
ATOM 652 C C . ALA A 1 83 ? 0.450 -6.749 -5.042 1.00 96.44 83 ALA A C 1
ATOM 654 O O . ALA A 1 83 ? -0.215 -6.010 -5.764 1.00 96.44 83 ALA A O 1
ATOM 655 N N . SER A 1 84 ? 1.780 -6.670 -4.975 1.00 95.19 84 SER A N 1
ATOM 656 C CA . SER A 1 84 ? 2.559 -5.736 -5.791 1.00 95.19 84 SER A CA 1
ATOM 657 C C . SER A 1 84 ? 2.351 -6.032 -7.277 1.00 95.19 84 SER A C 1
ATOM 659 O O . SER A 1 84 ? 2.038 -5.119 -8.040 1.00 95.19 84 SER A O 1
ATOM 661 N N . LYS A 1 85 ? 2.404 -7.306 -7.689 1.00 94.06 85 LYS A N 1
ATOM 662 C CA . LYS A 1 85 ? 2.122 -7.709 -9.074 1.00 94.06 85 LYS A CA 1
ATOM 663 C C . LYS A 1 85 ? 0.717 -7.290 -9.508 1.00 94.06 85 LYS A C 1
ATOM 665 O O . LYS A 1 85 ? 0.585 -6.729 -10.584 1.00 94.06 85 LYS A O 1
ATOM 670 N N . LEU A 1 86 ? -0.307 -7.512 -8.679 1.00 94.62 86 LEU A N 1
ATOM 671 C CA . LEU A 1 86 ? -1.694 -7.130 -8.963 1.00 94.62 86 LEU A CA 1
ATOM 672 C C . LEU A 1 86 ? -1.851 -5.613 -9.143 1.00 94.62 86 LEU A C 1
ATOM 674 O O . LEU A 1 86 ? -2.481 -5.174 -10.101 1.00 94.62 86 LEU A O 1
ATOM 678 N N . LEU A 1 87 ? -1.300 -4.815 -8.223 1.00 94.94 87 LEU A N 1
ATOM 679 C CA . LEU A 1 87 ? -1.471 -3.359 -8.239 1.00 94.94 87 LEU A CA 1
ATOM 680 C C . LEU A 1 87 ? -0.664 -2.669 -9.342 1.00 94.94 87 LEU A C 1
ATOM 682 O O . LEU A 1 87 ? -1.077 -1.611 -9.806 1.00 94.94 87 LEU A O 1
ATOM 686 N N . ASN A 1 88 ? 0.436 -3.274 -9.788 1.00 90.75 88 ASN A N 1
ATOM 687 C CA . ASN A 1 88 ? 1.234 -2.776 -10.908 1.00 90.75 88 ASN A CA 1
ATOM 688 C C . ASN A 1 88 ? 0.806 -3.386 -12.267 1.00 90.75 88 ASN A C 1
ATOM 690 O O . ASN A 1 88 ? 1.444 -3.123 -13.287 1.00 90.75 88 ASN A O 1
ATOM 694 N N . LEU A 1 89 ? -0.254 -4.211 -12.320 1.00 86.38 89 LEU A N 1
ATOM 695 C CA . LEU A 1 89 ? -0.707 -4.855 -13.558 1.00 86.38 89 LEU A CA 1
ATOM 696 C C . LEU A 1 89 ? -1.636 -3.939 -14.369 1.00 86.38 89 LEU A C 1
ATOM 698 O O . LEU A 1 89 ? -2.849 -3.909 -14.147 1.00 86.38 89 LEU A O 1
ATOM 702 N N . GLY A 1 90 ? -1.069 -3.242 -15.354 1.00 82.88 90 GLY A N 1
ATOM 703 C CA . GLY A 1 90 ? -1.823 -2.401 -16.289 1.00 82.88 90 GLY A CA 1
ATOM 704 C C . GLY A 1 90 ? -2.710 -1.357 -15.597 1.00 82.88 90 GLY A C 1
ATOM 705 O O . GLY A 1 90 ? -2.514 -1.007 -14.434 1.00 82.88 90 GLY A O 1
ATOM 706 N N . ASP A 1 91 ? -3.729 -0.876 -16.305 1.00 84.88 91 ASP A N 1
ATOM 707 C CA . ASP A 1 91 ? -4.577 0.218 -15.806 1.00 84.88 91 ASP A CA 1
ATOM 708 C C . ASP A 1 91 ? -5.508 -0.212 -14.659 1.00 84.88 91 ASP A C 1
ATOM 710 O O . ASP A 1 91 ? -5.917 0.600 -13.822 1.00 84.88 91 ASP A O 1
ATOM 714 N N . ILE A 1 92 ? -5.844 -1.505 -14.587 1.00 89.31 92 ILE A N 1
ATOM 715 C CA . ILE A 1 92 ? -6.758 -2.017 -13.561 1.00 89.31 92 ILE A CA 1
ATOM 716 C C . ILE A 1 92 ? -6.126 -1.987 -12.167 1.00 89.31 92 ILE A C 1
ATOM 718 O O . ILE A 1 92 ? -6.826 -1.731 -11.185 1.00 89.31 92 ILE A O 1
ATOM 722 N N . GLY A 1 93 ? -4.804 -2.159 -12.080 1.00 92.00 93 GLY A N 1
ATOM 723 C CA . GLY A 1 93 ? -4.058 -2.082 -10.828 1.00 92.00 93 GLY A CA 1
ATOM 724 C C . GLY A 1 93 ? -4.218 -0.733 -10.117 1.00 92.00 93 GLY A C 1
ATOM 725 O O . GLY A 1 93 ? -4.446 -0.696 -8.906 1.00 92.00 93 GLY A O 1
ATOM 726 N N . ILE A 1 94 ? -4.244 0.372 -10.874 1.00 91.56 94 ILE A N 1
ATOM 727 C CA . ILE A 1 94 ? -4.485 1.728 -10.346 1.00 91.56 94 ILE A CA 1
ATOM 728 C C . ILE A 1 94 ? -5.874 1.834 -9.710 1.00 91.56 94 ILE A C 1
ATOM 730 O O . ILE A 1 94 ? -6.028 2.412 -8.633 1.00 91.56 94 ILE A O 1
ATOM 734 N N . SER A 1 95 ? -6.887 1.252 -10.355 1.00 93.56 95 SER A N 1
ATOM 735 C CA . SER A 1 95 ? -8.268 1.281 -9.862 1.00 93.56 95 SER A CA 1
ATOM 736 C C . SER A 1 95 ? -8.424 0.461 -8.578 1.00 93.56 95 SER A C 1
ATOM 738 O O . SER A 1 95 ? -9.076 0.906 -7.633 1.00 93.56 95 SER A O 1
ATOM 740 N N . ILE A 1 96 ? -7.774 -0.706 -8.502 1.00 94.81 96 ILE A N 1
ATOM 741 C CA . ILE A 1 96 ? -7.744 -1.539 -7.289 1.00 94.81 96 ILE A CA 1
ATOM 742 C C . ILE A 1 96 ? -7.008 -0.806 -6.160 1.00 94.81 96 ILE A C 1
ATOM 744 O O . ILE A 1 96 ? -7.487 -0.772 -5.026 1.00 94.81 96 ILE A O 1
ATOM 748 N N . TRP A 1 97 ? -5.872 -0.173 -6.461 1.00 95.50 97 TRP A N 1
ATOM 749 C CA . TRP A 1 97 ? -5.122 0.626 -5.493 1.00 95.50 97 TRP A CA 1
ATOM 750 C C . TRP A 1 97 ? -5.960 1.773 -4.920 1.00 95.50 97 TRP A C 1
ATOM 752 O O . TRP A 1 97 ? -5.986 1.958 -3.700 1.00 95.50 97 TRP A O 1
ATOM 762 N N . LEU A 1 98 ? -6.665 2.516 -5.780 1.00 95.44 98 LEU A N 1
ATOM 763 C CA . LEU A 1 98 ? -7.543 3.608 -5.362 1.00 95.44 98 LEU A CA 1
ATOM 764 C C . LEU A 1 98 ? -8.659 3.090 -4.452 1.00 95.44 98 LEU A C 1
ATOM 766 O O . LEU A 1 98 ? -8.864 3.636 -3.370 1.00 95.44 98 LEU A O 1
ATOM 770 N N . PHE A 1 99 ? -9.306 1.988 -4.840 1.00 96.12 99 PHE A N 1
ATOM 771 C CA . PHE A 1 99 ? -10.327 1.337 -4.023 1.00 96.12 99 PHE A CA 1
ATOM 772 C C . PHE A 1 99 ? -9.800 0.965 -2.629 1.00 96.12 99 PHE A C 1
ATOM 774 O O . PHE A 1 99 ? -10.423 1.311 -1.625 1.00 96.12 99 PHE A O 1
ATOM 781 N N . ILE A 1 100 ? -8.634 0.313 -2.541 1.00 97.50 100 ILE A N 1
ATOM 782 C CA . ILE A 1 100 ? -8.031 -0.070 -1.253 1.00 97.50 100 ILE A CA 1
ATOM 783 C C . ILE A 1 100 ? -7.738 1.168 -0.405 1.00 97.50 100 ILE A C 1
ATOM 785 O O . ILE A 1 100 ? -8.045 1.173 0.788 1.00 97.50 100 ILE A O 1
ATOM 789 N N . LYS A 1 101 ? -7.178 2.228 -1.000 1.00 97.12 101 LYS A N 1
ATOM 790 C CA . LYS A 1 101 ? -6.915 3.483 -0.285 1.00 97.12 101 LYS A CA 1
ATOM 791 C C . LYS A 1 101 ? -8.189 4.119 0.261 1.00 97.12 101 LYS A C 1
ATOM 793 O O . LYS A 1 101 ? -8.192 4.541 1.415 1.00 97.12 101 LYS A O 1
ATOM 798 N N . GLU A 1 102 ? -9.258 4.171 -0.528 1.00 97.94 102 GLU A N 1
ATOM 799 C CA . GLU A 1 102 ? -10.543 4.715 -0.082 1.00 97.94 102 GLU A CA 1
ATOM 800 C C . GLU A 1 102 ? -11.126 3.908 1.082 1.00 97.94 102 GLU A C 1
ATOM 802 O O . GLU A 1 102 ? -11.570 4.492 2.071 1.00 97.94 102 GLU A O 1
ATOM 807 N N . GLN A 1 103 ? -11.084 2.572 1.013 1.00 98.00 103 GLN A N 1
ATOM 808 C CA . GLN A 1 103 ? -11.537 1.726 2.123 1.00 98.00 103 GLN A CA 1
ATOM 809 C C . GLN A 1 103 ? -10.664 1.914 3.370 1.00 98.00 103 GLN A C 1
ATOM 811 O O . GLN A 1 103 ? -11.191 2.073 4.469 1.00 98.00 103 GLN A O 1
ATOM 816 N N . ALA A 1 104 ? -9.340 1.974 3.210 1.00 98.12 104 ALA A N 1
ATOM 817 C CA . ALA A 1 104 ? -8.411 2.230 4.308 1.00 98.12 104 ALA A CA 1
ATOM 818 C C . ALA A 1 104 ? -8.677 3.582 4.988 1.00 98.12 104 ALA A C 1
ATOM 820 O O . ALA A 1 104 ? -8.599 3.690 6.215 1.00 98.12 104 ALA A O 1
ATOM 821 N N . GLN A 1 105 ? -9.001 4.616 4.207 1.00 98.06 105 GLN A N 1
ATOM 822 C CA . GLN A 1 105 ? -9.358 5.927 4.735 1.00 98.06 105 GLN A CA 1
ATOM 823 C C . GLN A 1 105 ? -10.685 5.881 5.498 1.00 98.06 105 GLN A C 1
ATOM 825 O O . GLN A 1 105 ? -10.737 6.350 6.632 1.00 98.06 105 GLN A O 1
ATOM 830 N N . ARG A 1 106 ? -11.725 5.249 4.941 1.00 98.12 106 ARG A N 1
ATOM 831 C CA . ARG A 1 106 ? -13.024 5.090 5.620 1.00 98.12 106 ARG A CA 1
ATOM 832 C C . ARG A 1 106 ? -12.895 4.364 6.958 1.00 98.12 106 ARG A C 1
ATOM 834 O O . ARG A 1 106 ? -13.418 4.853 7.954 1.00 98.12 106 ARG A O 1
ATOM 841 N N . ILE A 1 107 ? -12.149 3.256 6.993 1.00 97.38 107 ILE A N 1
ATOM 842 C CA . ILE A 1 107 ? -11.878 2.488 8.222 1.00 97.38 107 ILE A CA 1
ATOM 843 C C . ILE A 1 107 ? -11.216 3.377 9.281 1.00 97.38 107 ILE A C 1
ATOM 845 O O . ILE A 1 107 ? -11.564 3.316 10.459 1.00 97.38 107 ILE A O 1
ATOM 849 N N . GLN A 1 108 ? -10.260 4.215 8.872 1.00 97.12 108 GLN A N 1
ATOM 850 C CA . GLN A 1 108 ? -9.579 5.117 9.794 1.00 97.12 108 GLN A CA 1
ATOM 851 C C . GLN A 1 108 ? -10.508 6.220 10.309 1.00 97.12 108 GLN A C 1
ATOM 853 O O . GLN A 1 108 ? -10.522 6.491 11.506 1.00 97.12 108 GLN A O 1
ATOM 858 N N . GLU A 1 109 ? -11.306 6.825 9.4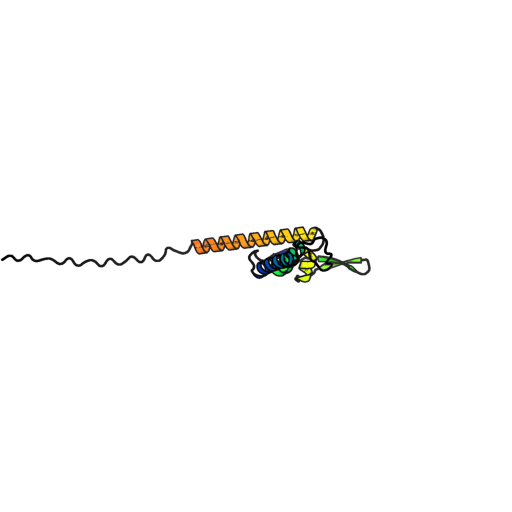29 1.00 96.81 109 GLU A N 1
ATOM 859 C CA . GLU A 1 109 ? -12.272 7.859 9.802 1.00 96.81 109 GLU A CA 1
ATOM 860 C C . GLU A 1 109 ? -13.328 7.334 10.784 1.00 96.81 109 GLU A C 1
ATOM 862 O O . GLU A 1 109 ? -13.702 8.045 11.717 1.00 96.81 109 GLU A O 1
ATOM 867 N N . GLU A 1 110 ? -13.803 6.099 10.606 1.00 96.06 110 GLU A N 1
ATOM 868 C CA . GLU A 1 110 ? -14.684 5.427 11.570 1.00 96.06 110 GLU A CA 1
ATOM 869 C C . GLU A 1 110 ? -13.988 5.207 12.916 1.00 96.06 110 GLU A C 1
ATOM 871 O O . GLU A 1 110 ? -14.511 5.619 13.952 1.00 96.06 110 GLU A O 1
ATOM 876 N N . ALA A 1 111 ? -12.773 4.652 12.906 1.00 94.12 111 ALA A N 1
ATOM 877 C CA . ALA A 1 111 ? -12.007 4.420 14.127 1.00 94.12 111 ALA A CA 1
ATOM 878 C C . ALA A 1 111 ? -11.719 5.722 14.901 1.00 94.12 111 ALA A C 1
ATOM 880 O O . ALA A 1 111 ? -11.786 5.751 16.134 1.00 94.12 111 ALA A O 1
ATOM 881 N N . ASP A 1 112 ? -11.430 6.817 14.195 1.00 93.50 112 ASP A N 1
ATOM 882 C CA . ASP A 1 112 ? -11.173 8.124 14.801 1.00 93.50 112 ASP A CA 1
ATOM 883 C C . ASP A 1 112 ? -12.451 8.757 15.373 1.00 93.50 112 ASP A C 1
ATOM 885 O O . ASP A 1 112 ? -12.409 9.340 16.463 1.00 93.50 112 ASP A O 1
ATOM 889 N N . LYS A 1 113 ? -13.602 8.596 14.701 1.00 93.81 113 LYS A N 1
ATOM 890 C CA . LYS A 1 113 ? -14.915 9.007 15.231 1.00 93.81 113 LYS A CA 1
ATOM 891 C C . LYS A 1 113 ? -15.255 8.255 16.516 1.00 93.81 113 LYS A C 1
ATOM 893 O O . LYS A 1 113 ? -15.636 8.888 17.504 1.00 93.81 113 LYS A O 1
ATOM 898 N N . ASP A 1 114 ? -15.063 6.940 16.534 1.00 92.06 114 ASP A N 1
ATOM 899 C CA . ASP A 1 114 ? -15.316 6.107 17.713 1.00 92.06 114 ASP A CA 1
ATOM 900 C C . ASP A 1 114 ? -14.413 6.502 18.882 1.00 92.06 114 ASP A C 1
ATOM 902 O O . ASP A 1 114 ? -14.875 6.698 20.012 1.00 92.06 114 ASP A O 1
ATOM 906 N N . LYS A 1 115 ? -13.122 6.713 18.610 1.00 90.88 115 LYS A N 1
ATOM 907 C CA . LYS A 1 115 ? -12.159 7.193 19.604 1.00 90.88 115 LYS A CA 1
ATOM 908 C C . LYS A 1 115 ? -12.566 8.552 20.177 1.00 90.88 115 LYS A C 1
ATOM 910 O O . LYS A 1 115 ? -12.530 8.732 21.395 1.00 90.88 115 LYS A O 1
ATOM 915 N N . ALA A 1 116 ? -12.967 9.501 19.330 1.00 89.00 116 ALA A N 1
ATOM 916 C CA . ALA A 1 116 ? -13.416 10.821 19.765 1.00 89.00 116 ALA A CA 1
ATOM 917 C C . ALA A 1 116 ? -14.686 10.738 20.626 1.00 89.00 116 ALA A C 1
ATOM 919 O O . ALA A 1 116 ? -14.773 11.405 21.657 1.00 89.00 116 ALA A O 1
ATOM 920 N N . LEU A 1 117 ? -15.639 9.876 20.256 1.00 89.94 117 LEU A N 1
ATOM 921 C CA . LEU A 1 117 ? -16.858 9.644 21.027 1.00 89.94 117 LEU A CA 1
ATOM 922 C C . LEU A 1 117 ? -16.554 9.073 22.419 1.00 89.94 117 LEU A C 1
ATOM 924 O O . LEU A 1 117 ? -17.162 9.494 23.401 1.00 89.94 117 LEU A O 1
ATOM 928 N N . ILE A 1 118 ? -15.621 8.123 22.520 1.00 86.88 118 ILE A N 1
ATOM 929 C CA . ILE A 1 118 ? -15.216 7.522 23.798 1.00 86.88 118 ILE A CA 1
ATOM 930 C C . ILE A 1 118 ? -14.500 8.553 24.679 1.00 86.88 118 ILE A C 1
ATOM 932 O O . ILE A 1 118 ? -14.838 8.694 25.854 1.00 86.88 118 ILE A O 1
ATOM 936 N N . LEU A 1 119 ? -13.550 9.307 24.118 1.00 81.88 119 LEU A N 1
ATOM 937 C CA . LEU A 1 119 ? -12.800 10.327 24.858 1.00 81.88 119 LEU A CA 1
ATOM 938 C C . LEU A 1 119 ? -13.691 11.498 25.296 1.00 81.88 119 LEU A C 1
ATOM 940 O O . LEU A 1 119 ? -13.583 11.958 26.429 1.00 81.88 119 LEU A O 1
ATOM 944 N N . GLY A 1 120 ? -14.620 11.942 24.446 1.00 73.12 120 GLY A N 1
ATOM 945 C CA . GLY A 1 120 ? -15.577 13.004 24.773 1.00 73.12 120 GLY A CA 1
ATOM 946 C C . GLY A 1 120 ? -16.592 12.614 25.854 1.00 73.12 120 GLY A C 1
ATOM 947 O O . GLY A 1 120 ? -17.154 13.485 26.513 1.00 73.12 120 GLY A O 1
ATOM 948 N N . LYS A 1 121 ? -16.801 11.310 26.084 1.00 66.12 121 LYS A N 1
ATOM 949 C CA . LYS A 1 121 ? -17.645 10.777 27.164 1.00 66.12 121 LYS A CA 1
ATOM 950 C C . LYS A 1 121 ? -16.928 10.692 28.517 1.00 66.12 121 LYS A C 1
ATOM 952 O O . LYS A 1 121 ? -17.555 10.244 29.478 1.00 66.12 121 LYS A O 1
ATOM 957 N N . SER A 1 122 ? -15.657 11.105 28.640 1.00 58.53 122 SER A N 1
ATOM 958 C CA . SER A 1 122 ? -14.969 11.095 29.937 1.00 58.53 122 SER A CA 1
ATOM 959 C C . SER A 1 122 ? -15.678 12.042 30.912 1.00 58.53 122 SER A C 1
ATOM 961 O O . SER A 1 122 ? -15.640 13.265 30.778 1.00 58.53 122 SER A O 1
ATOM 963 N N . SER A 1 123 ? -16.370 11.424 31.863 1.00 55.03 123 SER A N 1
ATOM 964 C CA . SER A 1 123 ? -17.177 11.999 32.931 1.00 55.03 123 SER A CA 1
ATOM 965 C C . SER A 1 123 ? -16.539 13.216 33.588 1.00 55.03 123 SER A C 1
ATOM 967 O O . SER A 1 123 ? -15.336 13.218 33.853 1.00 55.03 123 SER A O 1
ATOM 969 N N . SER A 1 124 ? -17.388 14.194 33.922 1.00 59.97 124 SER A N 1
ATOM 970 C CA . SER A 1 124 ? -17.080 15.341 34.774 1.00 59.97 124 SER A CA 1
ATOM 971 C C . SER A 1 124 ? -16.007 14.994 35.805 1.00 59.97 124 SER A C 1
ATOM 973 O O . SER A 1 124 ? -16.242 14.165 36.691 1.00 59.97 124 SER A O 1
ATOM 975 N N . SER A 1 125 ? -14.842 15.628 35.662 1.00 60.22 125 SER A N 1
ATOM 976 C CA . SER A 1 125 ? -13.783 15.652 36.667 1.00 60.22 125 SER A CA 1
ATOM 977 C C . SER A 1 125 ? -14.406 15.738 38.059 1.00 60.22 125 SER A C 1
ATOM 979 O O . SER A 1 125 ? -15.279 16.579 38.298 1.00 60.22 125 SER A O 1
ATOM 981 N N . THR A 1 126 ? -14.014 14.810 38.933 1.00 59.06 126 THR A N 1
ATOM 982 C CA . THR A 1 126 ? -14.474 14.664 40.312 1.00 59.06 126 THR A CA 1
ATOM 983 C C . THR A 1 126 ? -14.690 16.040 40.932 1.00 59.06 126 THR A C 1
ATOM 985 O O . THR A 1 126 ? -13.737 16.778 41.177 1.00 59.06 126 THR A O 1
ATOM 988 N N . ASN A 1 127 ? -15.953 16.414 41.165 1.00 59.28 127 ASN A N 1
ATOM 989 C CA . ASN A 1 127 ? -16.280 17.654 41.850 1.00 59.28 127 ASN A CA 1
ATOM 990 C C . ASN A 1 127 ? -15.886 17.468 43.316 1.00 59.28 127 ASN A C 1
ATOM 992 O O . ASN A 1 127 ? -16.693 17.052 44.151 1.00 59.28 127 ASN A O 1
ATOM 996 N N . THR A 1 128 ? -14.614 17.716 43.624 1.00 60.97 128 THR A N 1
ATOM 997 C CA . THR A 1 128 ? -14.109 17.794 44.987 1.00 60.97 128 THR A CA 1
ATOM 998 C C . THR A 1 128 ? -14.759 19.024 45.605 1.00 60.97 128 THR A C 1
ATOM 1000 O O . THR A 1 128 ? -14.174 20.105 45.645 1.00 60.97 128 THR A O 1
ATOM 1003 N N . LYS A 1 129 ? -16.011 18.887 46.066 1.00 58.31 129 LYS A N 1
ATOM 1004 C CA . LYS A 1 129 ? -16.657 19.877 46.923 1.00 58.31 129 LYS A CA 1
ATOM 1005 C C . LYS A 1 129 ? -15.734 20.054 48.120 1.00 58.31 129 LYS A C 1
ATOM 1007 O O . LYS A 1 129 ? -15.733 19.234 49.038 1.00 58.31 129 LYS A O 1
ATOM 1012 N N . LYS A 1 130 ? -14.915 21.112 48.094 1.00 61.38 130 LYS A N 1
ATOM 1013 C CA . LYS A 1 130 ? -14.132 21.568 49.241 1.00 61.38 130 LYS A CA 1
ATOM 1014 C C . LYS A 1 130 ? -15.108 21.656 50.404 1.00 61.38 130 LYS A C 1
ATOM 1016 O O . LYS A 1 130 ? -16.012 22.489 50.412 1.00 61.38 130 LYS A O 1
ATOM 1021 N N . ARG A 1 131 ? -14.947 20.754 51.367 1.00 56.62 131 ARG A N 1
ATOM 1022 C CA . ARG A 1 131 ? -15.726 20.720 52.597 1.00 56.62 131 ARG A CA 1
ATOM 1023 C C . ARG A 1 131 ? -15.464 22.048 53.306 1.00 56.62 131 ARG A C 1
ATOM 1025 O O . ARG A 1 131 ? -14.404 22.230 53.901 1.00 56.62 131 ARG A O 1
ATOM 1032 N N . MET A 1 132 ? -16.381 23.010 53.177 1.00 56.53 132 MET A N 1
ATOM 1033 C CA . MET A 1 132 ? -16.290 24.281 53.890 1.00 56.53 132 MET A CA 1
ATOM 1034 C C . MET A 1 132 ? -16.209 23.966 55.386 1.00 56.53 132 MET A C 1
ATOM 1036 O O . MET A 1 132 ? -17.179 23.506 55.991 1.00 56.53 132 MET A O 1
ATOM 1040 N N . ARG A 1 133 ? -15.034 24.182 55.992 1.00 58.94 133 ARG A N 1
ATOM 1041 C CA . ARG A 1 133 ? -14.878 24.185 57.450 1.00 58.94 133 ARG A CA 1
ATOM 1042 C C . ARG A 1 133 ? -15.776 25.298 57.982 1.00 58.94 133 ARG A C 1
ATOM 1044 O O . ARG A 1 133 ? -15.452 26.475 57.856 1.00 58.94 133 ARG A O 1
ATOM 1051 N N . ARG A 1 134 ? -16.913 24.915 58.568 1.00 56.72 134 ARG A N 1
ATOM 1052 C CA . ARG A 1 134 ? -17.770 25.792 59.375 1.00 56.72 134 ARG A CA 1
ATOM 1053 C C . ARG A 1 134 ? -16.886 26.480 60.421 1.00 56.72 134 ARG A C 1
ATOM 1055 O O . ARG A 1 134 ? -16.393 25.836 61.346 1.00 56.72 134 ARG A O 1
ATOM 1062 N N . LYS A 1 135 ? -16.652 27.780 60.243 1.00 57.06 135 LYS A N 1
ATOM 1063 C CA . LYS A 1 135 ? -15.923 28.633 61.186 1.00 57.06 135 LYS A CA 1
ATOM 1064 C C . LYS A 1 135 ? -16.748 28.676 62.478 1.00 57.06 135 LYS A C 1
ATOM 1066 O O . LYS A 1 135 ? -17.875 29.169 62.469 1.00 57.06 135 LYS A O 1
ATOM 1071 N N . ARG A 1 136 ? -16.237 28.095 63.572 1.00 54.78 136 ARG A N 1
ATOM 1072 C CA . ARG A 1 136 ? -16.851 28.220 64.904 1.00 54.78 136 ARG A CA 1
ATOM 1073 C C . ARG A 1 136 ? -16.883 29.707 65.262 1.00 54.78 136 ARG A C 1
ATOM 1075 O O . ARG A 1 136 ? -15.841 30.350 65.330 1.00 54.78 136 ARG A O 1
ATOM 1082 N N . ARG A 1 137 ? -18.085 30.249 65.448 1.00 50.44 137 ARG A N 1
ATOM 1083 C CA . ARG A 1 137 ? -18.318 31.623 65.899 1.00 50.44 137 ARG A CA 1
ATOM 1084 C C . ARG A 1 137 ? -17.925 31.686 67.379 1.00 50.44 137 ARG A C 1
ATOM 1086 O O . ARG A 1 137 ? -18.612 31.096 68.207 1.00 50.44 137 ARG A O 1
ATOM 1093 N N . MET A 1 138 ? -16.806 32.329 67.709 1.00 50.59 138 MET A N 1
ATOM 1094 C CA . MET A 1 138 ? -16.480 32.654 69.100 1.00 50.59 138 MET A CA 1
ATOM 1095 C C . MET A 1 138 ? -17.399 33.792 69.558 1.00 50.59 138 MET A C 1
ATOM 1097 O O . MET A 1 138 ? -17.445 34.845 68.926 1.00 50.59 138 MET A O 1
ATOM 1101 N N . LYS A 1 139 ? -18.165 33.559 70.631 1.00 51.38 139 LYS A N 1
ATOM 1102 C CA . LYS A 1 139 ? -18.865 34.614 71.373 1.00 51.38 139 LYS A CA 1
ATOM 1103 C C . LYS A 1 139 ? -17.809 35.420 72.132 1.00 51.38 139 LYS A C 1
ATOM 1105 O O . LYS A 1 139 ? -17.152 34.876 73.012 1.00 51.38 139 LYS A O 1
ATOM 1110 N N . SER A 1 140 ? -17.650 36.695 71.793 1.00 50.78 140 SER A N 1
ATOM 1111 C CA . SER A 1 140 ? -16.935 37.657 72.629 1.00 50.78 140 SER A CA 1
ATOM 1112 C C . SER A 1 140 ? -17.826 38.032 73.813 1.00 50.78 140 SER A C 1
ATOM 1114 O O . SER A 1 140 ? -18.875 38.649 73.613 1.00 50.78 140 SER A O 1
ATOM 1116 N N . ASN A 1 141 ? -17.423 37.673 75.031 1.00 48.69 141 ASN A N 1
ATOM 1117 C CA . ASN A 1 141 ? -17.996 38.275 76.229 1.00 48.69 141 ASN A CA 1
ATOM 1118 C C . ASN A 1 141 ? -17.333 39.637 76.430 1.00 48.69 141 ASN A C 1
ATOM 1120 O O . ASN A 1 141 ? -16.115 39.739 76.547 1.00 48.69 141 ASN A O 1
ATOM 1124 N N . LYS A 1 142 ? -18.160 40.680 76.428 1.00 47.50 142 LYS A N 1
ATOM 1125 C CA . LYS A 1 142 ? -17.792 42.032 76.826 1.00 47.50 142 LYS A CA 1
ATOM 1126 C C .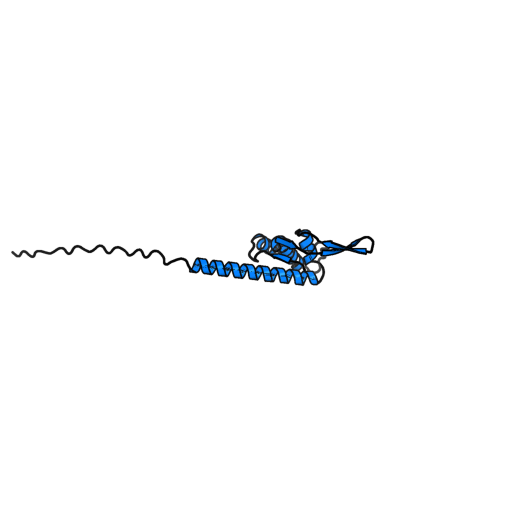 LYS A 1 142 ? -17.904 42.089 78.349 1.00 47.50 142 LYS A C 1
ATOM 1128 O O . LYS A 1 142 ? -19.008 41.962 78.866 1.00 47.50 142 LYS A O 1
ATOM 1133 N N . SER A 1 143 ? -16.787 42.251 79.047 1.00 41.56 143 SER A N 1
ATOM 1134 C CA . SER A 1 143 ? -16.764 42.654 80.454 1.00 41.56 143 SER A CA 1
ATOM 1135 C C . SER A 1 143 ? -16.087 44.015 80.541 1.00 41.56 143 SER A C 1
ATOM 1137 O O . SER A 1 143 ? -14.908 44.155 80.228 1.00 41.56 143 SER A O 1
ATOM 1139 N N . SER A 1 144 ? -16.891 45.011 80.885 1.00 41.28 144 SER A N 1
ATOM 1140 C CA . SER A 1 144 ? -16.493 46.346 81.314 1.00 41.28 144 SER A CA 1
ATOM 1141 C C . SER A 1 144 ? -15.925 46.307 82.731 1.00 41.28 144 SER A C 1
ATOM 1143 O O . SER A 1 144 ? -16.548 45.673 83.585 1.00 41.28 144 SER A O 1
ATOM 1145 N N . SER A 1 145 ? -14.803 46.995 82.945 1.00 38.09 145 SER A N 1
ATOM 1146 C CA . SER A 1 145 ? -14.531 47.961 84.026 1.00 38.09 145 SER A CA 1
ATOM 1147 C C . SER A 1 145 ? -13.143 48.554 83.821 1.00 38.09 145 SER A C 1
ATOM 1149 O O . SER A 1 145 ? -12.223 47.764 83.515 1.00 38.09 145 SER A O 1
#

pLDDT: mean 85.43, std 15.44, range [38.09, 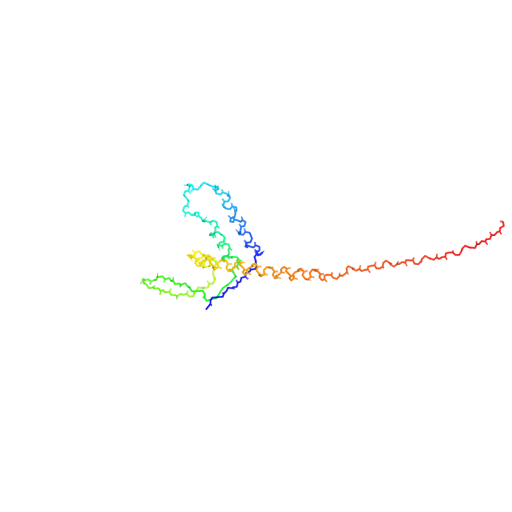98.12]

Mean predicted aligned error: 10.86 Å

Foldseek 3Di:
DKFFDFAACVQPQLVVLLVVLVVVVVVVDDPPVDDDPPDDDSVLSNQLSCLATGTPWMFDDWDFDQDPNDTDIDTDTRDSVVSSCQLPPPPVSVVVSVVSNVVNHVVNVVVVVVVCVVVVPPDDDPPPPPPPPPDPDDDDDDDDD

Radius of gyration: 30.97 Å; Cα contacts (8 Å, |Δi|>4): 137; chains: 1; bounding box: 39×71×110 Å

Organism: NCBI:txid525242

Secondary structure (DSSP, 8-state):
--EEEE--TT-HHHHHHHHHHHHHHHHH-S-TT---TT---HHHHHHHHHHHHTEEEEES-EEEEEETTEEEEEE----HHHHHHHHTSHHHHHHHHHHHHHHHHHHHHHHHHHHHHHHHT------------------------

Solvent-accessible surface area (backbone atoms only — not comparable to full-atom values): 8734 Å² total; per-residue (Å²): 124,66,48,75,42,69,37,41,57,79,40,62,71,31,49,53,40,49,54,50,45,53,49,56,54,65,72,68,57,86,65,83,84,66,86,59,95,84,65,75,54,72,66,56,45,54,39,40,30,40,25,58,47,32,45,77,41,55,45,68,44,66,49,78,43,76,56,97,90,38,82,44,77,42,76,54,72,69,41,50,67,53,34,29,52,50,38,69,43,67,77,62,8,54,54,52,49,50,50,52,52,53,52,10,43,52,51,34,55,51,52,51,51,53,51,48,56,58,62,71,60,62,68,81,73,80,81,76,72,75,78,76,76,79,75,80,80,79,82,81,82,87,79,89,131

Sequence (145 aa):
QAEFKVRGIAYKPFQVAIERAGNQISSKGYDVMVKDENAKLYHELLMDACAAHLIEDWKGVVFAEIVDGKTVESEKPYTPENASKLLNLGDIGISIWLFIKEQAQRIQEEADKDKALILGKSSSSTNTKKRMRRKRRMKSNKSSS

InterPro domains:
  IPR059546 YdaY [PF27119] (9-121)